Protein AF-A0A3A5VW95-F1 (afdb_monomer)

Nearest PDB structures (foldseek):
  6oxd-assembly1_A  TM=9.895E-01  e=2.661E-13  Mycobacterium tuberculosis
  2xiq-assembly1_A  TM=9.873E-01  e=1.939E-13  Homo sapiens
  8dyl-assembly1_B  TM=9.948E-01  e=4.702E-13  Homo sapiens
  4r3u-assembly2_B-3  TM=9.865E-01  e=5.009E-13  Aquincola tertiaricarbonis
  4r3u-assembly1_A-2  TM=9.863E-01  e=9.430E-13  Aquincola tertiaricarbonis

Radius of gyration: 16.06 Å; Cα contacts (8 Å, |Δi|>4): 179; chains: 1; bounding box: 42×25×37 Å

Solvent-accessible surface area (backbone atoms only — not comparable to full-atom values): 8188 Å² total; per-residue (Å²): 117,82,54,80,91,36,68,93,52,70,57,70,89,50,87,67,70,79,49,64,65,44,50,42,63,75,47,61,93,58,59,49,67,79,46,72,47,78,42,94,37,38,67,62,31,71,59,54,50,51,46,51,50,52,49,33,46,76,72,72,38,56,51,76,47,35,34,32,32,35,26,39,44,56,67,48,18,76,75,46,69,65,64,61,80,68,60,70,69,68,44,52,50,56,48,50,54,46,45,58,50,29,67,75,55,24,67,50,45,39,67,55,44,80,55,33,65,53,40,36,76,66,69,45,51,74,68,52,22,52,50,54,32,52,51,50,50,51,52,64,72,74,103

Secondary structure (DSSP, 8-state):
--SGGGTTTTTTSS----SHHHHHHHTTT--TTT-EEEE--STTHHHHHHHHHHHHHHTT--TTT-EEEE----HHIIIII----S-HHHHHHHHHHHHHHHHHH-TTEE-----SHHHHHTT--HHHHHHHHHHHHHHHHH-

Mean predicted aligned error: 2.46 Å

pLDDT: mean 97.57, std 1.6, range [86.06, 98.81]

Sequence (143 aa):
ADDPLSEGEVGKVGVSISTLEDMRELLAGIPLDKVSTSMTINAPAMILLAMYAVVAEEQGVSMDKISGTIQNDILKEYIARGTYVFPPGPSMRLITDIFEYCSEQIPKWNTISISGYHIREAGSTAVQELAFTISNALAYVES

Structure (mmCIF, N/CA/C/O backbone):
data_AF-A0A3A5VW95-F1
#
_entry.id   AF-A0A3A5VW95-F1
#
loop_
_atom_site.group_PDB
_atom_site.id
_atom_site.type_symbol
_atom_site.label_atom_id
_atom_site.label_alt_id
_atom_site.label_comp_id
_atom_site.label_asym_id
_atom_site.label_entity_id
_atom_site.label_seq_id
_atom_site.pdbx_PDB_ins_code
_atom_site.Cartn_x
_atom_site.Cartn_y
_atom_site.Cartn_z
_atom_site.occupancy
_atom_site.B_iso_or_equiv
_atom_site.auth_seq_id
_atom_site.auth_comp_id
_atom_site.auth_asym_id
_atom_site.auth_atom_id
_atom_site.pdbx_PDB_model_num
ATOM 1 N N . ALA A 1 1 ? -16.472 1.560 -10.456 1.00 91.81 1 ALA A N 1
ATOM 2 C CA . ALA A 1 1 ? -16.632 0.319 -11.253 1.00 91.81 1 ALA A CA 1
ATOM 3 C C . ALA A 1 1 ? -17.398 0.538 -12.566 1.00 91.81 1 ALA A C 1
ATOM 5 O O . ALA A 1 1 ? -17.573 -0.397 -13.331 1.00 91.81 1 ALA A O 1
ATOM 6 N N . ASP A 1 2 ? -17.879 1.752 -12.815 1.00 97.06 2 ASP A N 1
ATOM 7 C CA . ASP A 1 2 ? -18.714 2.171 -13.944 1.00 97.06 2 ASP A CA 1
ATOM 8 C C . ASP A 1 2 ? -17.958 3.057 -14.948 1.00 97.06 2 ASP A C 1
ATOM 10 O O . ASP A 1 2 ? -18.522 3.485 -15.953 1.00 97.06 2 ASP A O 1
ATOM 14 N N . ASP A 1 3 ? -16.672 3.318 -14.696 1.00 97.31 3 ASP A N 1
ATOM 15 C CA . ASP A 1 3 ? -15.806 4.004 -15.646 1.00 97.31 3 ASP A CA 1
ATOM 16 C C . ASP A 1 3 ? -15.648 3.142 -16.916 1.00 97.31 3 ASP A C 1
ATOM 18 O O . ASP A 1 3 ? -15.362 1.945 -16.787 1.00 97.31 3 ASP A O 1
ATOM 22 N N . PRO A 1 4 ? -15.783 3.702 -18.133 1.00 97.88 4 PRO A N 1
ATOM 23 C CA . PRO A 1 4 ? -15.599 2.952 -19.376 1.00 97.88 4 PRO A CA 1
ATOM 24 C C . PRO A 1 4 ? -14.256 2.212 -19.475 1.00 97.88 4 PRO A C 1
ATOM 26 O O . PRO A 1 4 ? -14.193 1.135 -20.057 1.00 97.88 4 PRO A O 1
ATOM 29 N N . LEU A 1 5 ? -13.182 2.739 -18.874 1.00 96.25 5 LEU A N 1
ATOM 30 C CA . LEU A 1 5 ? -11.868 2.086 -18.841 1.00 96.25 5 LEU A CA 1
ATOM 31 C C . LEU A 1 5 ? -11.825 0.858 -17.921 1.00 96.25 5 LEU A C 1
ATOM 33 O O . LEU A 1 5 ? -10.866 0.093 -17.973 1.00 96.25 5 LEU A O 1
ATOM 37 N N . SER A 1 6 ? -12.837 0.673 -17.069 1.00 96.44 6 SER A N 1
ATOM 38 C CA . SER A 1 6 ? -12.951 -0.473 -16.163 1.00 96.44 6 SER A CA 1
ATOM 39 C C . SER A 1 6 ? -13.782 -1.631 -16.727 1.00 96.44 6 SER A C 1
ATOM 41 O O . SER A 1 6 ? -13.844 -2.696 -16.105 1.00 96.44 6 SER A O 1
ATOM 43 N N . GLU A 1 7 ? -14.393 -1.464 -17.906 1.00 97.06 7 GLU A N 1
ATOM 44 C CA . GLU A 1 7 ? -15.186 -2.510 -18.554 1.00 97.06 7 GLU A CA 1
ATOM 45 C C . GLU A 1 7 ? -14.355 -3.790 -18.762 1.00 97.06 7 GLU A C 1
ATOM 47 O O . GLU A 1 7 ? -13.258 -3.771 -19.314 1.00 97.06 7 GLU A O 1
ATOM 52 N N . GLY A 1 8 ? -14.874 -4.926 -18.284 1.00 96.62 8 GLY A N 1
ATOM 53 C CA . GLY A 1 8 ? -14.202 -6.226 -18.382 1.00 96.62 8 GLY A CA 1
ATOM 54 C C . GLY A 1 8 ? -13.086 -6.479 -17.359 1.00 96.62 8 GLY A C 1
ATOM 55 O O . GLY A 1 8 ? -12.579 -7.599 -17.310 1.00 96.62 8 GLY A O 1
ATOM 56 N N . GLU A 1 9 ? -12.733 -5.502 -16.518 1.00 97.06 9 GLU A N 1
ATOM 57 C CA . GLU A 1 9 ? -11.678 -5.640 -15.498 1.00 97.06 9 GLU A CA 1
ATOM 58 C C . GLU A 1 9 ? -12.221 -5.697 -14.055 1.00 97.06 9 GLU A C 1
ATOM 60 O O . GLU A 1 9 ? -11.537 -6.178 -13.146 1.00 97.06 9 GLU A O 1
ATOM 65 N N . VAL A 1 10 ? -13.471 -5.270 -13.827 1.00 97.44 10 VAL A N 1
ATOM 66 C CA . VAL A 1 10 ? -14.118 -5.287 -12.501 1.00 97.44 10 VAL A CA 1
ATOM 67 C C . VAL A 1 10 ? -14.181 -6.710 -11.932 1.00 97.44 10 VAL A C 1
ATOM 69 O O . VAL A 1 10 ? -14.796 -7.599 -12.514 1.00 97.44 10 VAL A O 1
ATOM 72 N N . GLY A 1 11 ? -13.557 -6.927 -10.769 1.00 96.62 11 GLY A N 1
ATOM 73 C CA . GLY A 1 11 ? -13.602 -8.207 -10.048 1.00 96.62 11 GLY A CA 1
ATOM 74 C C . GLY A 1 11 ? -12.736 -9.328 -10.643 1.00 96.62 11 GLY A C 1
ATOM 75 O O . GLY A 1 11 ? -12.737 -10.443 -10.128 1.00 96.62 11 GLY A O 1
ATOM 76 N N . LYS A 1 12 ? -11.996 -9.064 -11.727 1.00 96.88 12 LYS A N 1
ATOM 77 C CA . LYS A 1 12 ? -11.294 -10.099 -12.504 1.00 96.88 12 LYS A CA 1
ATOM 78 C C . LYS A 1 12 ? -10.030 -10.632 -11.832 1.00 96.88 12 LYS A C 1
ATOM 80 O O . LYS A 1 12 ? -9.751 -11.825 -11.903 1.00 96.88 12 LYS A O 1
ATOM 85 N N . VAL A 1 13 ? -9.250 -9.748 -11.209 1.00 95.62 13 VAL A N 1
ATOM 86 C CA . VAL A 1 13 ? -7.939 -10.070 -10.602 1.00 95.62 13 VAL A CA 1
ATOM 87 C C . VAL A 1 13 ? -7.874 -9.746 -9.107 1.00 95.62 13 VAL A C 1
ATOM 89 O O . VAL A 1 13 ? -6.798 -9.721 -8.514 1.00 95.62 13 VAL A O 1
ATOM 92 N N . GLY A 1 14 ? -9.024 -9.481 -8.492 1.00 96.31 14 GLY A N 1
ATOM 93 C CA . GLY A 1 14 ? -9.138 -9.109 -7.089 1.00 96.31 14 GLY A CA 1
ATOM 94 C C . GLY A 1 14 ? -10.530 -8.584 -6.759 1.00 96.31 14 GLY A C 1
ATOM 95 O O . GLY A 1 14 ? -11.375 -8.441 -7.642 1.00 96.31 14 GLY A O 1
ATOM 96 N N . VAL A 1 15 ? -10.758 -8.290 -5.480 1.00 97.50 15 VAL A N 1
ATOM 97 C CA . VAL A 1 15 ? -12.006 -7.670 -5.018 1.00 97.50 15 VAL A CA 1
ATOM 98 C C . VAL A 1 15 ? -12.153 -6.256 -5.593 1.00 97.50 15 VAL A C 1
ATOM 100 O O . VAL A 1 15 ? -11.176 -5.511 -5.682 1.00 97.50 15 VAL A O 1
ATOM 103 N N . SER A 1 16 ? -13.369 -5.882 -5.998 1.00 97.75 16 SER A N 1
ATOM 104 C CA . SER A 1 16 ? -13.676 -4.515 -6.424 1.00 97.75 16 SER A CA 1
ATOM 105 C C . SER A 1 16 ? -14.136 -3.696 -5.225 1.00 97.75 16 SER A C 1
ATOM 107 O O . SER A 1 16 ? -15.132 -4.042 -4.603 1.00 97.75 16 SER A O 1
ATOM 109 N N . ILE A 1 17 ? -13.419 -2.614 -4.920 1.00 98.38 17 ILE A N 1
ATOM 110 C CA . ILE A 1 17 ? -13.792 -1.643 -3.887 1.00 98.38 17 ILE A CA 1
ATOM 111 C C . ILE A 1 17 ? -13.985 -0.298 -4.583 1.00 98.38 17 ILE A C 1
ATOM 113 O O . ILE A 1 17 ? -13.015 0.318 -5.024 1.00 98.38 17 ILE A O 1
ATOM 117 N N . SER A 1 18 ? -15.236 0.129 -4.738 1.00 97.81 18 SER A N 1
ATOM 118 C CA . SER A 1 18 ? -15.596 1.425 -5.330 1.00 97.81 18 SER A CA 1
ATOM 119 C C . SER A 1 18 ? -16.096 2.416 -4.277 1.00 97.81 18 SER A C 1
ATOM 121 O O . SER A 1 18 ? -16.036 3.626 -4.488 1.00 97.81 18 SER A O 1
ATOM 123 N N . THR A 1 19 ? -16.589 1.916 -3.145 1.00 98.38 19 THR A N 1
ATOM 124 C CA . THR A 1 19 ? -17.221 2.685 -2.076 1.00 98.38 19 THR A CA 1
ATOM 125 C C . THR A 1 19 ? -16.818 2.160 -0.700 1.00 98.38 19 THR A C 1
ATOM 127 O O . THR A 1 19 ? -16.263 1.070 -0.557 1.00 98.38 19 THR A O 1
ATOM 130 N N . LEU A 1 20 ? -17.145 2.934 0.338 1.00 98.62 20 LEU A N 1
ATOM 131 C CA . LEU A 1 20 ? -16.998 2.484 1.720 1.00 98.62 20 LEU A CA 1
ATOM 132 C C . LEU A 1 20 ? -17.887 1.267 2.031 1.00 98.62 20 LEU A C 1
ATOM 134 O O . LEU A 1 20 ? -17.493 0.439 2.843 1.00 98.62 20 LEU A O 1
ATOM 138 N N . GLU A 1 21 ? -19.043 1.127 1.373 1.00 98.69 21 GLU A N 1
ATOM 139 C CA . GLU A 1 21 ? -19.930 -0.027 1.576 1.00 98.69 21 GLU A CA 1
ATOM 140 C C . GLU A 1 21 ? -19.259 -1.338 1.152 1.00 98.69 21 GLU A C 1
ATOM 142 O O . GLU A 1 21 ? -19.320 -2.320 1.886 1.00 98.69 21 GLU A O 1
ATOM 147 N N . ASP A 1 22 ? -18.509 -1.326 0.048 1.00 98.69 22 ASP A N 1
ATOM 148 C CA . ASP A 1 22 ? -17.753 -2.503 -0.396 1.00 98.69 22 ASP A CA 1
ATOM 149 C C . ASP A 1 22 ? -16.679 -2.897 0.636 1.00 98.69 22 ASP A C 1
ATOM 151 O O . ASP A 1 22 ? -16.442 -4.077 0.892 1.00 98.69 22 ASP A O 1
ATOM 155 N N . MET A 1 23 ? -16.034 -1.906 1.271 1.00 98.81 23 MET A N 1
ATOM 156 C CA . MET A 1 23 ? -15.059 -2.156 2.339 1.00 98.81 23 MET A CA 1
ATOM 157 C C . MET A 1 23 ? -15.732 -2.702 3.607 1.00 98.81 23 MET A C 1
ATOM 159 O O . MET A 1 23 ? -15.165 -3.571 4.271 1.00 98.81 23 MET A O 1
ATOM 163 N N . ARG A 1 24 ? -16.943 -2.231 3.940 1.00 98.69 24 ARG A N 1
ATOM 164 C CA . ARG A 1 24 ? -17.732 -2.779 5.055 1.00 98.69 24 ARG A CA 1
ATOM 165 C C . ARG A 1 24 ? -18.069 -4.240 4.820 1.00 98.69 24 ARG A C 1
ATOM 167 O O . ARG A 1 24 ? -17.867 -5.047 5.722 1.00 98.69 24 ARG A O 1
ATOM 174 N N . GLU A 1 25 ? -18.549 -4.576 3.624 1.00 98.62 25 GLU A N 1
ATOM 175 C CA . GLU A 1 25 ? -18.868 -5.956 3.259 1.00 98.62 25 GLU A CA 1
ATOM 176 C C . GLU A 1 25 ? -17.616 -6.839 3.300 1.00 98.62 25 GLU A C 1
ATOM 178 O O . GLU A 1 25 ? -17.637 -7.907 3.913 1.00 98.62 25 GLU A O 1
ATOM 183 N N . LEU A 1 26 ? -16.496 -6.362 2.743 1.00 98.50 26 LEU A N 1
ATOM 184 C CA . LEU A 1 26 ? -15.221 -7.081 2.755 1.00 98.50 26 LEU A CA 1
ATOM 185 C C . LEU A 1 26 ? -14.736 -7.409 4.178 1.00 98.50 26 LEU A C 1
ATOM 187 O O . LEU A 1 26 ? -14.193 -8.489 4.410 1.00 98.50 26 LEU A O 1
ATOM 191 N N . LEU A 1 27 ? -14.900 -6.478 5.121 1.00 98.50 27 LEU A N 1
ATOM 192 C CA . LEU A 1 27 ? -14.398 -6.601 6.495 1.00 98.50 27 LEU A CA 1
ATOM 193 C C . LEU A 1 27 ? -15.462 -7.084 7.496 1.00 98.50 27 LEU A C 1
ATOM 195 O O . LEU A 1 27 ? -15.200 -7.135 8.703 1.00 98.50 27 LEU A O 1
ATOM 199 N N . ALA A 1 28 ? -16.658 -7.443 7.024 1.00 98.31 28 ALA A N 1
ATOM 200 C CA . ALA A 1 28 ? -17.771 -7.841 7.872 1.00 98.31 28 ALA A CA 1
ATOM 201 C C . ALA A 1 28 ? -17.421 -9.071 8.728 1.00 98.31 28 ALA A C 1
ATOM 203 O O . ALA A 1 28 ? -17.038 -10.129 8.231 1.00 98.31 28 ALA A O 1
ATOM 204 N N . GLY A 1 29 ? -17.571 -8.934 10.048 1.00 97.44 29 GLY A N 1
ATOM 205 C CA . GLY A 1 29 ? -17.306 -10.010 11.009 1.00 97.44 29 GLY A CA 1
ATOM 206 C C . GLY A 1 29 ? -15.824 -10.287 11.290 1.00 97.44 29 GLY A C 1
ATOM 207 O O . GLY A 1 29 ? -15.526 -11.183 12.082 1.00 97.44 29 GLY A O 1
ATOM 208 N N . ILE A 1 30 ? -14.895 -9.529 10.698 1.00 98.25 30 ILE A N 1
ATOM 209 C CA . ILE A 1 30 ? -13.462 -9.644 10.985 1.00 98.25 30 ILE A CA 1
ATOM 210 C C . ILE A 1 30 ? -13.124 -8.771 12.203 1.00 98.25 30 ILE A C 1
ATOM 212 O O . ILE A 1 30 ? -13.344 -7.567 12.151 1.00 98.25 30 ILE A O 1
ATOM 216 N N . PRO A 1 31 ? -12.557 -9.320 13.295 1.00 97.81 31 PRO A N 1
ATOM 217 C CA . PRO A 1 31 ? -12.154 -8.516 14.446 1.00 97.81 31 PRO A CA 1
ATOM 218 C C . PRO A 1 31 ? -10.843 -7.763 14.152 1.00 97.81 31 PRO A C 1
ATOM 220 O O . PRO A 1 31 ? -9.749 -8.309 14.324 1.00 97.81 31 PRO A O 1
ATOM 223 N N . LEU A 1 32 ? -10.949 -6.510 13.696 1.00 98.25 32 LEU A N 1
ATOM 224 C CA . LEU A 1 32 ? -9.817 -5.695 13.214 1.00 98.25 32 LEU A CA 1
ATOM 225 C C . LEU A 1 32 ? -8.808 -5.286 14.305 1.00 98.25 32 LEU A C 1
ATOM 227 O O . LEU A 1 32 ? -7.714 -4.822 13.993 1.00 98.25 32 LEU A O 1
ATOM 231 N N . ASP A 1 33 ? -9.139 -5.495 15.581 1.00 97.94 33 ASP A N 1
ATOM 232 C CA . ASP A 1 33 ? -8.232 -5.349 16.727 1.00 97.94 33 ASP A CA 1
ATOM 233 C C . ASP A 1 33 ? -7.375 -6.603 16.993 1.00 97.94 33 ASP A C 1
ATOM 235 O O . ASP A 1 33 ? -6.450 -6.568 17.808 1.00 97.94 33 ASP A O 1
ATOM 239 N N . LYS A 1 34 ? -7.692 -7.727 16.336 1.00 97.94 34 LYS A N 1
ATOM 240 C CA . LYS A 1 34 ? -7.056 -9.041 16.548 1.00 97.94 34 LYS A CA 1
ATOM 241 C C . LYS A 1 34 ? -6.425 -9.622 15.293 1.00 97.94 34 LYS A C 1
ATOM 243 O O . LYS A 1 34 ? -5.573 -10.502 15.399 1.00 97.94 34 LYS A O 1
ATOM 248 N N . VAL A 1 35 ? -6.853 -9.168 14.120 1.00 97.62 35 VAL A N 1
ATOM 249 C CA . VAL 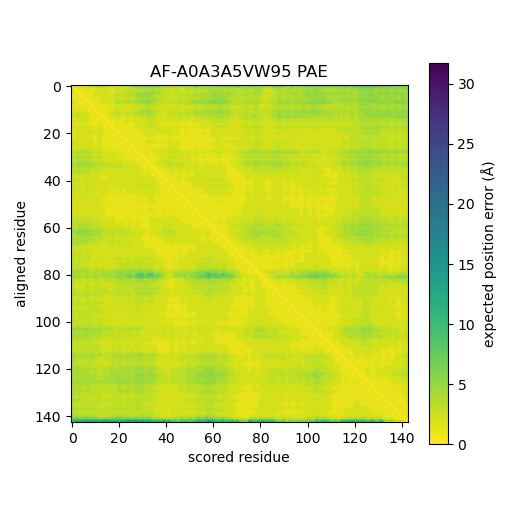A 1 35 ? -6.353 -9.630 12.826 1.00 97.62 35 VAL A CA 1
ATOM 250 C C . VAL A 1 35 ? -5.487 -8.539 12.211 1.00 97.62 35 VAL A C 1
ATOM 252 O O . VAL A 1 35 ? -5.909 -7.393 12.100 1.00 97.62 35 VAL A O 1
ATOM 255 N N . SER A 1 36 ? -4.273 -8.910 11.805 1.00 97.94 36 SER A N 1
ATOM 256 C CA . SER A 1 36 ? -3.424 -8.045 10.987 1.00 97.94 36 SER A CA 1
ATOM 257 C C . SER A 1 36 ? -3.786 -8.223 9.515 1.00 97.94 36 SER A C 1
ATOM 259 O O . SER A 1 36 ? -3.817 -9.354 9.022 1.00 97.94 36 SER A O 1
ATOM 261 N N . THR A 1 37 ? -4.056 -7.120 8.817 1.00 97.75 37 THR A N 1
ATOM 262 C CA . THR A 1 37 ? -4.504 -7.140 7.416 1.00 97.75 37 THR A CA 1
ATOM 263 C C . THR A 1 37 ? -3.398 -6.667 6.480 1.00 97.75 37 THR A C 1
ATOM 265 O O . THR A 1 37 ? -2.829 -5.597 6.672 1.00 97.75 37 THR A O 1
ATOM 268 N N . SER A 1 38 ? -3.115 -7.429 5.422 1.00 98.12 38 SER A N 1
ATOM 269 C CA . SER A 1 38 ? -2.187 -7.018 4.362 1.00 98.12 38 SER A CA 1
ATOM 270 C C . SER A 1 38 ? -2.957 -6.658 3.094 1.00 98.12 38 SER A C 1
ATOM 272 O O . SER A 1 38 ? -3.707 -7.478 2.567 1.00 98.12 38 SER A O 1
ATOM 274 N N . MET A 1 39 ? -2.766 -5.439 2.592 1.00 98.31 39 MET A N 1
ATOM 275 C CA . MET A 1 39 ? -3.374 -4.929 1.367 1.00 98.31 39 MET A CA 1
ATOM 276 C C . MET A 1 39 ? -2.298 -4.723 0.296 1.00 98.31 39 MET A C 1
ATOM 278 O O . MET A 1 39 ? -1.471 -3.809 0.375 1.00 98.31 39 MET A O 1
ATOM 282 N N . THR A 1 40 ? -2.317 -5.556 -0.749 1.00 97.62 40 THR A N 1
ATOM 283 C CA . THR A 1 40 ? -1.442 -5.415 -1.927 1.00 97.62 40 THR A CA 1
ATOM 284 C C . THR A 1 40 ? -1.937 -4.286 -2.833 1.00 97.62 40 THR A C 1
ATOM 286 O O . THR A 1 40 ? -2.439 -4.511 -3.932 1.00 97.62 40 THR A O 1
ATOM 289 N N . ILE A 1 41 ? -1.816 -3.053 -2.345 1.00 97.69 41 ILE A N 1
ATOM 290 C CA . ILE A 1 41 ? -2.296 -1.846 -3.012 1.00 97.69 41 ILE A CA 1
ATOM 291 C C . ILE A 1 41 ? -1.213 -0.761 -3.035 1.00 97.69 41 ILE A C 1
ATOM 293 O O . ILE A 1 41 ? -0.451 -0.626 -2.078 1.00 97.69 41 ILE A O 1
ATOM 297 N N . ASN A 1 42 ? -1.130 -0.011 -4.142 1.00 98.19 42 ASN A N 1
ATOM 298 C CA . ASN A 1 42 ? -0.105 1.015 -4.373 1.00 98.19 42 ASN A CA 1
ATOM 299 C C . ASN A 1 42 ? -0.736 2.381 -4.661 1.00 98.19 42 ASN A C 1
ATOM 301 O O . ASN A 1 42 ? -1.028 3.103 -3.720 1.00 98.19 42 ASN A O 1
ATOM 305 N N . ALA A 1 43 ? -1.016 2.739 -5.918 1.00 97.25 43 ALA A N 1
ATOM 306 C CA . ALA A 1 43 ? -1.501 4.086 -6.245 1.00 97.25 43 ALA A CA 1
ATOM 307 C C . ALA A 1 43 ? -2.747 4.555 -5.449 1.00 97.25 43 ALA A C 1
ATOM 309 O O . ALA A 1 43 ? -2.741 5.697 -4.995 1.00 97.25 43 ALA A O 1
ATOM 310 N N . PRO A 1 44 ? -3.781 3.722 -5.196 1.00 97.44 44 PRO A N 1
ATOM 311 C CA . PRO A 1 44 ? -4.924 4.128 -4.374 1.00 97.44 44 PRO A CA 1
ATOM 312 C C . PRO A 1 44 ? -4.776 3.745 -2.886 1.00 97.44 44 PRO A C 1
ATOM 314 O O . PRO A 1 44 ? -5.774 3.699 -2.166 1.00 97.44 44 PRO A O 1
ATOM 317 N N . ALA A 1 45 ? -3.564 3.448 -2.399 1.00 98.25 45 ALA A N 1
ATOM 318 C CA . ALA A 1 45 ? -3.347 2.958 -1.035 1.00 98.25 45 ALA A CA 1
ATOM 319 C C . ALA A 1 45 ? -3.863 3.918 0.041 1.00 98.25 45 ALA A C 1
ATOM 321 O O . ALA A 1 45 ? -4.483 3.463 0.998 1.00 98.25 45 ALA A O 1
ATOM 322 N N . MET A 1 46 ? -3.679 5.230 -0.145 1.00 97.56 46 MET A N 1
ATOM 323 C CA . MET A 1 46 ? -4.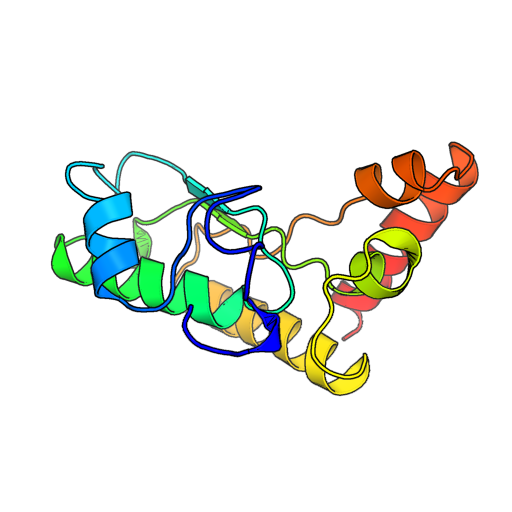197 6.252 0.772 1.00 97.56 46 MET A CA 1
ATOM 324 C C . MET A 1 46 ? -5.718 6.142 0.943 1.00 97.56 46 MET A C 1
ATOM 326 O O . MET A 1 46 ? -6.229 6.190 2.058 1.00 97.56 46 MET A O 1
ATOM 330 N N . ILE A 1 47 ? -6.437 5.952 -0.167 1.00 98.25 47 ILE A N 1
ATOM 331 C CA . ILE A 1 47 ? -7.901 5.876 -0.185 1.00 98.25 47 ILE A CA 1
ATOM 332 C C . ILE A 1 47 ? -8.368 4.595 0.509 1.00 98.25 47 ILE A C 1
ATOM 334 O O . ILE A 1 47 ? -9.247 4.650 1.366 1.00 98.25 47 ILE A O 1
ATOM 338 N N . LEU A 1 48 ? -7.765 3.446 0.182 1.00 98.56 48 LEU A N 1
ATOM 339 C CA . LEU A 1 48 ? -8.165 2.178 0.798 1.00 98.56 48 LEU A CA 1
ATOM 340 C C . LEU A 1 48 ? -7.792 2.101 2.281 1.00 98.56 48 LEU A C 1
ATOM 342 O O . LEU A 1 48 ? -8.562 1.544 3.058 1.00 98.56 48 LEU A O 1
ATOM 346 N N . LEU A 1 49 ? -6.666 2.691 2.696 1.00 98.56 49 LEU A N 1
ATOM 347 C CA . LEU A 1 49 ? -6.321 2.802 4.113 1.00 98.56 49 LEU A CA 1
ATOM 348 C C . LEU A 1 49 ? -7.323 3.687 4.865 1.00 98.56 49 LEU A C 1
ATOM 350 O O . LEU A 1 49 ? -7.753 3.316 5.952 1.00 98.56 49 LEU A O 1
ATOM 354 N N . ALA A 1 50 ? -7.744 4.811 4.278 1.00 98.50 50 ALA A N 1
ATOM 355 C CA . ALA A 1 50 ? -8.774 5.660 4.871 1.00 98.50 50 ALA A CA 1
ATOM 356 C C . ALA A 1 50 ? -10.114 4.918 5.014 1.00 98.50 50 ALA A C 1
ATOM 358 O O . ALA A 1 50 ? -10.728 4.961 6.076 1.00 98.50 50 ALA A O 1
ATOM 359 N N . MET A 1 51 ? -10.547 4.177 3.986 1.00 98.81 51 MET A N 1
ATOM 360 C CA . MET A 1 51 ? -11.753 3.342 4.069 1.00 98.81 51 MET A CA 1
ATOM 361 C C . MET A 1 51 ? -11.626 2.266 5.154 1.00 98.81 51 MET A C 1
ATOM 363 O O . MET A 1 51 ? -12.548 2.084 5.943 1.00 98.81 51 MET A O 1
ATOM 367 N N . TYR A 1 52 ? -10.479 1.585 5.230 1.00 98.69 52 TYR A N 1
ATOM 368 C CA . TYR A 1 52 ? -10.199 0.587 6.263 1.00 98.69 52 TYR A CA 1
ATOM 369 C C . TYR A 1 52 ? -10.288 1.189 7.674 1.00 98.69 52 TYR A C 1
ATOM 371 O O . TYR A 1 52 ? -10.917 0.605 8.555 1.00 98.69 52 TYR A O 1
ATOM 379 N N . ALA A 1 53 ? -9.695 2.369 7.881 1.00 98.38 53 ALA A N 1
ATOM 380 C CA . ALA A 1 53 ? -9.737 3.086 9.152 1.00 98.38 53 ALA A CA 1
ATOM 381 C C . ALA A 1 53 ? -11.176 3.447 9.556 1.00 98.38 53 ALA A C 1
ATOM 383 O O . ALA A 1 53 ? -11.570 3.193 10.691 1.00 98.38 53 ALA A O 1
ATOM 384 N N . VAL A 1 54 ? -11.992 3.948 8.623 1.00 98.56 54 VAL A N 1
ATOM 385 C CA . VAL A 1 54 ? -13.406 4.254 8.900 1.00 98.56 54 VAL A CA 1
ATOM 386 C C . VAL A 1 54 ? -14.181 2.995 9.294 1.00 98.56 54 VAL A C 1
ATOM 388 O O . VAL A 1 54 ? -14.919 3.018 10.275 1.00 98.56 54 VAL A O 1
ATOM 391 N N . VAL A 1 55 ? -13.985 1.868 8.598 1.00 98.69 55 VAL A N 1
ATOM 392 C CA . VAL A 1 55 ? -14.656 0.609 8.971 1.00 98.69 55 VAL A CA 1
ATOM 393 C C . VAL A 1 55 ? -14.201 0.113 10.348 1.00 98.69 55 VAL A C 1
ATOM 395 O O . VAL A 1 55 ? -15.019 -0.377 11.123 1.00 98.69 55 VAL A O 1
ATOM 398 N N . ALA A 1 56 ? -12.922 0.266 10.696 1.00 98.44 56 ALA A N 1
ATOM 399 C CA . ALA A 1 56 ? -12.441 -0.065 12.035 1.00 98.44 56 ALA A CA 1
ATOM 400 C C . ALA A 1 56 ? -13.095 0.797 13.123 1.00 98.44 56 ALA A C 1
ATOM 402 O O . ALA A 1 56 ? -13.534 0.260 14.142 1.00 98.44 56 ALA A O 1
ATOM 403 N N . GLU A 1 57 ? -13.225 2.103 12.888 1.00 98.31 57 GLU A N 1
ATOM 404 C CA . GLU A 1 57 ? -13.926 3.012 13.796 1.00 98.31 57 GLU A CA 1
ATOM 405 C C . GLU A 1 57 ? -15.402 2.618 13.967 1.00 98.31 57 GLU A C 1
ATOM 407 O O . GLU A 1 57 ? -15.884 2.523 15.097 1.00 98.31 57 GLU A O 1
ATOM 412 N N . GLU A 1 58 ? -16.103 2.300 12.873 1.00 98.38 58 GLU A N 1
ATOM 413 C CA . GLU A 1 58 ? -17.497 1.831 12.895 1.00 98.38 58 GLU A CA 1
ATOM 414 C C . GLU A 1 58 ? -17.668 0.516 13.679 1.00 98.38 58 GLU A C 1
ATOM 416 O O . GLU A 1 58 ? -18.702 0.297 14.313 1.00 98.38 58 GLU A O 1
ATOM 421 N N . GLN A 1 59 ? -16.643 -0.341 13.699 1.00 98.06 59 GLN A N 1
ATOM 422 C CA . GLN A 1 59 ? -16.600 -1.559 14.516 1.00 98.06 59 GLN A CA 1
ATOM 423 C C . GLN A 1 59 ? -16.207 -1.305 15.986 1.00 98.06 59 GLN A C 1
ATOM 425 O O . GLN A 1 59 ? -16.115 -2.248 16.776 1.00 98.06 59 GLN A O 1
ATOM 430 N N . GLY A 1 60 ? -15.975 -0.050 16.382 1.00 98.25 60 GLY A N 1
ATOM 431 C CA . GLY A 1 60 ? -15.548 0.324 17.732 1.00 98.25 60 GLY A CA 1
ATOM 432 C C . GLY A 1 60 ? -14.073 0.023 18.023 1.00 98.25 60 GLY A C 1
ATOM 433 O O . GLY A 1 60 ? -13.677 -0.056 19.191 1.00 98.25 60 GLY A O 1
ATOM 434 N N . VAL A 1 61 ? -13.253 -0.162 16.985 1.00 98.50 61 VAL A N 1
ATOM 435 C CA . VAL A 1 61 ? -11.810 -0.384 17.099 1.00 98.50 61 VAL A CA 1
ATOM 436 C C . VAL A 1 61 ? -11.085 0.949 16.944 1.00 98.50 61 VAL A C 1
ATOM 438 O O . VAL A 1 61 ? -11.152 1.605 15.909 1.00 98.50 61 VAL A O 1
ATOM 441 N N . SER A 1 62 ? -10.361 1.353 17.985 1.00 97.56 62 SER A N 1
ATOM 442 C CA . SER A 1 62 ? -9.534 2.557 17.948 1.00 97.56 62 SER A CA 1
ATOM 443 C C . SER A 1 62 ? -8.313 2.375 17.038 1.00 97.56 62 SER A C 1
ATOM 445 O O . SER A 1 62 ? -7.774 1.274 16.906 1.00 97.56 62 SER A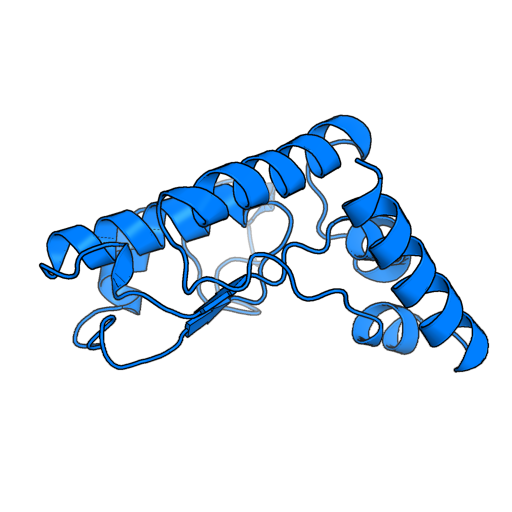 O 1
ATOM 447 N N . MET A 1 63 ? -7.848 3.465 16.423 1.00 97.69 63 MET A N 1
ATOM 448 C CA . MET A 1 63 ? -6.759 3.436 15.434 1.00 97.69 63 MET A CA 1
ATOM 449 C C . MET A 1 63 ? -5.433 2.876 15.982 1.00 97.69 63 MET A C 1
ATOM 451 O O . MET A 1 63 ? -4.674 2.238 15.260 1.00 97.69 63 MET A O 1
ATOM 455 N N . ASP A 1 64 ? -5.171 3.009 17.283 1.00 97.31 64 ASP A N 1
ATOM 456 C CA . ASP A 1 64 ? -3.992 2.434 17.945 1.00 97.31 64 ASP A CA 1
ATOM 457 C C . ASP A 1 64 ? -4.033 0.896 18.066 1.00 97.31 64 ASP A C 1
ATOM 459 O O . ASP A 1 64 ? -3.043 0.257 18.451 1.00 97.31 64 ASP A O 1
ATOM 463 N N . LYS A 1 65 ? -5.178 0.275 17.760 1.00 97.94 65 LYS A N 1
ATOM 464 C CA . LYS A 1 65 ? -5.386 -1.177 17.830 1.00 97.94 65 LYS A CA 1
ATOM 465 C C . LYS A 1 65 ? -5.364 -1.868 16.480 1.00 97.94 65 LYS A C 1
ATOM 467 O O . LYS A 1 65 ? -5.069 -3.062 16.462 1.00 97.94 65 LYS A O 1
ATOM 472 N N . ILE A 1 66 ? -5.628 -1.163 15.383 1.00 98.19 66 ILE A N 1
ATOM 473 C CA . ILE A 1 66 ? -5.533 -1.784 14.064 1.00 98.19 66 ILE A CA 1
ATOM 474 C C . ILE A 1 66 ? -4.069 -2.020 13.702 1.00 98.19 66 ILE A C 1
ATOM 476 O O . ILE A 1 66 ? -3.189 -1.222 14.019 1.00 98.19 66 ILE A O 1
ATOM 480 N N . SER A 1 67 ? -3.800 -3.141 13.043 1.00 98.38 67 SER A N 1
ATOM 481 C CA . SER A 1 67 ? -2.467 -3.489 12.557 1.00 98.38 67 SER A CA 1
ATOM 482 C C . SER A 1 67 ? -2.569 -4.060 11.154 1.00 98.38 67 SER A C 1
ATOM 484 O O . SER A 1 67 ? -3.582 -4.658 10.784 1.00 98.38 67 SER A O 1
ATOM 486 N N . GLY A 1 68 ? -1.528 -3.861 10.362 1.00 98.25 68 GLY A N 1
ATOM 487 C CA . GLY A 1 68 ? -1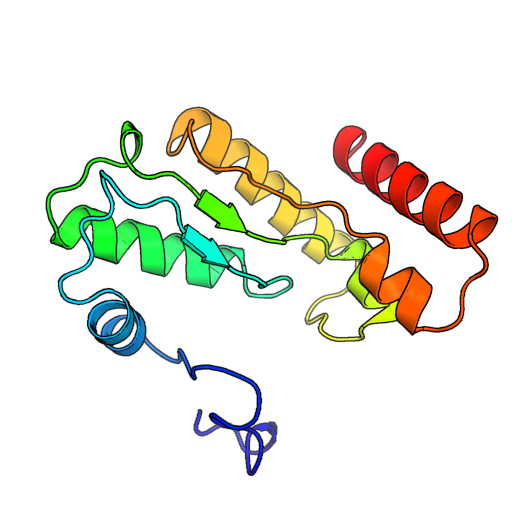.563 -4.280 8.976 1.00 98.25 68 GLY A CA 1
ATOM 488 C C . GLY A 1 68 ? -0.405 -3.749 8.164 1.00 98.25 68 GLY A C 1
ATOM 489 O O . GLY A 1 68 ? 0.551 -3.192 8.706 1.00 98.25 68 GLY A O 1
ATOM 490 N N . THR A 1 69 ? -0.505 -3.948 6.858 1.00 98.75 69 THR A N 1
ATOM 491 C CA . THR A 1 69 ? 0.474 -3.493 5.878 1.00 98.75 69 THR A CA 1
ATOM 492 C C . THR A 1 69 ? -0.248 -3.066 4.612 1.00 98.75 69 THR A C 1
ATOM 494 O O . THR A 1 69 ? -1.079 -3.804 4.093 1.00 98.75 69 THR A O 1
ATOM 497 N N . ILE A 1 70 ? 0.108 -1.909 4.068 1.00 98.56 70 ILE A N 1
ATOM 498 C CA . ILE A 1 70 ? -0.148 -1.580 2.659 1.00 98.56 70 ILE A CA 1
ATOM 499 C C . ILE A 1 70 ? 1.151 -1.763 1.879 1.00 98.56 70 ILE A C 1
ATOM 501 O O . ILE A 1 70 ? 2.232 -1.529 2.418 1.00 98.56 70 ILE A O 1
ATOM 505 N N . GLN A 1 71 ? 1.076 -2.177 0.613 1.00 98.44 71 GLN A N 1
ATOM 506 C CA . GLN A 1 71 ? 2.297 -2.303 -0.185 1.00 98.44 71 GLN A CA 1
ATOM 507 C C . GLN A 1 71 ? 2.937 -0.937 -0.441 1.00 98.44 71 GLN A C 1
ATOM 509 O O . GLN A 1 71 ? 4.114 -0.782 -0.143 1.00 98.44 71 GLN A O 1
ATOM 514 N N . ASN A 1 72 ? 2.165 0.036 -0.937 1.00 98.38 72 ASN A N 1
ATOM 515 C CA . ASN A 1 72 ? 2.529 1.458 -1.006 1.00 98.38 72 ASN A CA 1
ATOM 516 C C . ASN A 1 72 ? 3.913 1.764 -1.629 1.00 98.38 72 ASN A C 1
ATOM 518 O O . ASN A 1 72 ? 4.509 2.803 -1.372 1.00 98.38 72 ASN A O 1
ATOM 522 N N . ASP A 1 73 ? 4.438 0.863 -2.462 1.00 98.19 73 ASP A N 1
ATOM 523 C CA . ASP A 1 73 ? 5.711 1.038 -3.162 1.00 98.19 73 ASP A CA 1
ATOM 524 C C . ASP A 1 73 ? 5.398 1.525 -4.576 1.00 98.19 73 ASP A C 1
ATOM 526 O O . ASP A 1 73 ? 5.168 0.732 -5.491 1.00 98.19 73 ASP A O 1
ATOM 530 N N . ILE A 1 74 ? 5.292 2.841 -4.755 1.00 98.00 74 ILE A N 1
ATOM 531 C CA . ILE A 1 74 ? 5.020 3.421 -6.071 1.00 98.00 74 ILE A CA 1
ATOM 532 C C . ILE A 1 74 ? 6.227 3.362 -7.020 1.00 98.00 74 ILE A C 1
ATOM 534 O O . ILE A 1 74 ? 6.042 3.294 -8.231 1.00 98.00 74 ILE A O 1
ATOM 538 N N . LEU A 1 75 ? 7.467 3.347 -6.524 1.00 98.00 75 LEU A N 1
ATOM 539 C CA . LEU A 1 75 ? 8.650 3.401 -7.388 1.00 98.00 75 LEU A CA 1
ATOM 540 C C . LEU A 1 75 ? 8.755 2.142 -8.252 1.00 98.00 75 LEU A C 1
ATOM 542 O O . LEU A 1 75 ? 8.966 2.237 -9.464 1.00 98.00 75 LEU A O 1
ATOM 546 N N . LYS A 1 76 ? 8.488 0.962 -7.678 1.00 97.56 76 LYS A N 1
ATOM 547 C CA . LYS A 1 76 ? 8.434 -0.284 -8.462 1.00 97.56 76 LYS A CA 1
ATOM 548 C C . LYS A 1 76 ? 7.272 -0.339 -9.460 1.00 97.56 76 LYS A C 1
ATOM 550 O O . LYS A 1 76 ? 7.340 -1.113 -10.416 1.00 97.56 76 LYS A O 1
ATOM 555 N N . GLU A 1 77 ? 6.224 0.476 -9.297 1.00 97.38 77 GLU A N 1
ATOM 556 C CA . GLU A 1 77 ? 5.154 0.580 -10.302 1.00 97.38 77 GLU A CA 1
ATOM 557 C C . GLU A 1 77 ? 5.669 1.196 -11.599 1.00 97.38 77 GLU A C 1
ATOM 559 O O . GLU A 1 77 ? 5.356 0.686 -12.670 1.00 97.38 77 GLU A O 1
ATOM 564 N N . TYR A 1 78 ? 6.502 2.235 -11.521 1.00 96.88 78 TYR A N 1
ATOM 565 C CA . TYR A 1 78 ? 7.110 2.834 -12.712 1.00 96.88 78 TYR A CA 1
ATOM 566 C C . TYR A 1 78 ? 8.175 1.937 -13.348 1.00 96.88 78 TYR A C 1
ATOM 568 O O . TYR A 1 78 ? 8.370 1.988 -14.559 1.00 96.88 78 TYR A O 1
ATOM 576 N N . ILE A 1 79 ? 8.863 1.123 -12.541 1.00 95.00 79 ILE A N 1
ATOM 577 C CA . ILE A 1 79 ? 9.954 0.257 -13.010 1.00 95.00 79 ILE A CA 1
ATOM 578 C C . ILE A 1 79 ? 9.425 -1.024 -13.670 1.00 95.00 79 ILE A C 1
ATOM 580 O O . ILE A 1 79 ? 9.983 -1.452 -14.677 1.00 95.00 79 ILE A O 1
ATOM 584 N N . ALA A 1 80 ? 8.398 -1.661 -13.096 1.00 93.31 80 ALA A N 1
ATOM 585 C CA . ALA A 1 80 ? 8.068 -3.051 -13.430 1.00 93.31 80 ALA A CA 1
ATOM 586 C C . ALA A 1 80 ? 6.574 -3.357 -13.614 1.00 93.31 80 ALA A C 1
ATOM 588 O O . ALA A 1 80 ? 6.228 -4.140 -14.495 1.00 93.31 80 ALA A O 1
ATOM 589 N N . ARG A 1 81 ? 5.686 -2.807 -12.773 1.00 89.38 81 ARG A N 1
ATOM 590 C CA . ARG A 1 81 ? 4.304 -3.320 -12.649 1.00 89.38 81 ARG A CA 1
ATOM 591 C C . ARG A 1 81 ? 3.238 -2.485 -13.366 1.00 89.38 81 ARG A C 1
ATOM 593 O O . ARG A 1 81 ? 2.234 -3.040 -13.799 1.00 89.38 81 ARG A O 1
ATOM 600 N N . GLY A 1 82 ? 3.457 -1.183 -13.529 1.00 92.56 82 GLY A N 1
ATOM 601 C CA . GLY A 1 82 ? 2.630 -0.313 -14.366 1.00 92.56 82 GLY A CA 1
ATOM 602 C C . GLY A 1 82 ? 1.297 0.152 -13.770 1.00 92.56 82 GLY A C 1
ATOM 603 O O . GLY A 1 82 ? 0.507 0.730 -14.506 1.00 92.56 82 GLY A O 1
ATOM 604 N N . THR A 1 83 ? 1.017 -0.051 -12.474 1.00 95.00 83 THR A N 1
ATOM 605 C CA . THR A 1 83 ? -0.264 0.353 -11.841 1.00 95.00 83 THR A CA 1
ATOM 606 C C . THR A 1 83 ? -0.199 1.717 -11.138 1.00 95.00 83 THR A C 1
ATOM 608 O O . THR A 1 83 ? -0.821 1.934 -10.097 1.00 95.00 83 THR A O 1
ATOM 611 N N . TYR A 1 84 ? 0.580 2.650 -11.690 1.00 96.06 84 TYR A N 1
ATOM 612 C CA . TYR A 1 84 ? 0.638 4.041 -11.232 1.00 96.06 84 TYR A CA 1
ATOM 613 C C . TYR A 1 84 ? -0.533 4.868 -11.790 1.00 96.06 84 TYR A C 1
ATOM 615 O O . TYR A 1 84 ? -1.119 4.524 -12.812 1.00 96.06 84 TYR A O 1
ATOM 623 N N . VAL A 1 85 ? -0.864 5.976 -11.118 1.00 97.12 85 VAL A N 1
ATOM 624 C CA . VAL A 1 85 ? -1.941 6.901 -11.534 1.00 97.12 85 VAL A CA 1
ATOM 625 C C . VAL A 1 85 ? -1.395 8.303 -11.802 1.00 97.12 85 VAL A C 1
ATOM 627 O O . VAL A 1 85 ? -1.658 8.883 -12.852 1.00 97.12 85 VAL A O 1
ATOM 630 N N . PHE A 1 86 ? -0.612 8.852 -10.872 1.00 97.44 86 PHE A N 1
ATOM 631 C CA . PHE A 1 86 ? -0.030 10.193 -10.988 1.00 97.44 86 PHE A CA 1
ATOM 632 C C . PHE A 1 86 ? 1.419 10.130 -11.496 1.00 97.44 86 PHE A C 1
ATOM 634 O O . PHE A 1 86 ? 1.978 9.043 -11.598 1.00 97.44 86 PHE A O 1
ATOM 641 N N . PRO A 1 87 ? 2.066 11.269 -11.805 1.00 97.88 87 PRO A N 1
ATOM 642 C CA . PRO A 1 87 ? 3.512 11.312 -12.015 1.00 97.88 87 PRO A CA 1
ATOM 643 C C . PRO A 1 87 ? 4.311 10.986 -10.730 1.00 97.88 87 PRO A C 1
ATOM 645 O O . PRO A 1 87 ? 3.753 11.063 -9.625 1.00 97.88 87 PRO A O 1
ATOM 648 N N . PRO A 1 88 ? 5.628 10.697 -10.831 1.00 97.06 88 PRO A N 1
ATOM 649 C CA . PRO A 1 88 ? 6.444 10.274 -9.689 1.00 97.06 88 PRO A CA 1
ATOM 650 C C . PRO A 1 88 ? 6.452 11.245 -8.503 1.00 97.06 88 PRO A C 1
ATOM 652 O O . PRO A 1 88 ? 6.226 10.814 -7.381 1.00 97.06 88 PRO A O 1
ATOM 655 N N . GLY A 1 89 ? 6.647 12.549 -8.735 1.00 97.56 89 GLY A N 1
ATOM 656 C CA . GLY A 1 89 ? 6.735 13.549 -7.658 1.00 97.56 89 GLY A CA 1
ATOM 657 C C . GLY A 1 89 ? 5.487 13.606 -6.762 1.00 97.56 89 GLY A C 1
ATOM 658 O O . GLY A 1 89 ? 5.598 13.361 -5.562 1.00 97.56 89 GLY A O 1
ATOM 659 N N . PRO A 1 90 ? 4.286 13.863 -7.318 1.00 97.81 90 PRO A N 1
ATOM 660 C CA . PRO A 1 90 ? 3.042 13.821 -6.550 1.00 97.81 90 PRO A CA 1
ATOM 661 C C . PRO A 1 90 ? 2.780 12.463 -5.898 1.00 97.81 90 PRO A C 1
ATOM 663 O O . PRO A 1 90 ? 2.273 12.414 -4.784 1.00 97.81 90 PRO A O 1
ATOM 666 N N . SER A 1 91 ? 3.148 11.362 -6.559 1.00 98.12 91 SER A N 1
ATOM 667 C CA . SER A 1 91 ? 2.966 10.039 -5.966 1.00 98.12 91 SER A CA 1
ATOM 668 C C . SER A 1 91 ? 3.846 9.830 -4.741 1.00 98.12 91 SER A C 1
ATOM 670 O O . SER A 1 91 ? 3.340 9.367 -3.730 1.00 98.12 91 SER A O 1
ATOM 672 N N . MET A 1 92 ? 5.132 10.198 -4.807 1.00 97.94 92 MET A N 1
ATOM 673 C CA . MET A 1 92 ? 6.059 10.110 -3.672 1.00 97.94 92 MET A CA 1
ATOM 674 C C . MET A 1 92 ? 5.557 10.913 -2.476 1.00 97.94 92 MET A C 1
ATOM 676 O O . MET A 1 92 ? 5.573 10.399 -1.364 1.00 97.94 92 MET A O 1
ATOM 680 N N . ARG A 1 93 ? 5.016 12.114 -2.718 1.00 97.81 93 ARG A N 1
ATOM 681 C CA . ARG A 1 93 ? 4.358 12.905 -1.676 1.00 97.81 93 ARG A CA 1
ATOM 682 C C . ARG A 1 93 ? 3.210 12.136 -1.011 1.00 97.81 93 ARG A C 1
ATOM 684 O O . ARG A 1 93 ? 3.129 12.108 0.205 1.00 97.81 93 ARG A O 1
ATOM 691 N N . LEU A 1 94 ? 2.329 11.493 -1.780 1.00 98.06 94 LEU A N 1
ATOM 692 C CA . LEU A 1 94 ? 1.232 10.709 -1.192 1.00 98.06 94 LEU A CA 1
ATOM 693 C C . LEU A 1 94 ? 1.750 9.532 -0.349 1.00 98.06 94 LEU A C 1
ATOM 695 O O . LEU A 1 94 ? 1.126 9.186 0.651 1.00 98.06 94 LEU A O 1
ATOM 699 N N . ILE A 1 95 ? 2.881 8.924 -0.727 1.00 98.19 95 ILE A N 1
ATOM 700 C CA . ILE A 1 95 ? 3.520 7.874 0.078 1.00 98.19 95 ILE A CA 1
ATOM 701 C C . ILE A 1 95 ? 3.989 8.440 1.424 1.00 98.19 95 ILE A C 1
ATOM 703 O O . ILE A 1 95 ? 3.682 7.854 2.462 1.00 98.19 95 ILE A O 1
ATOM 707 N N . THR A 1 96 ? 4.694 9.573 1.420 1.00 97.31 96 THR A N 1
ATOM 708 C CA . THR A 1 96 ? 5.233 10.180 2.645 1.00 97.31 96 THR A CA 1
ATOM 709 C C . THR A 1 96 ? 4.147 10.806 3.524 1.00 97.31 96 THR A C 1
ATOM 711 O O . THR A 1 96 ? 4.220 10.666 4.742 1.00 97.31 96 THR A O 1
ATOM 714 N N . ASP A 1 97 ? 3.074 11.354 2.944 1.00 98.31 97 ASP A N 1
ATOM 715 C CA . ASP A 1 97 ? 1.885 11.807 3.685 1.00 98.31 97 ASP A CA 1
ATOM 716 C C . ASP A 1 97 ? 1.257 10.631 4.481 1.00 98.31 97 ASP A C 1
ATOM 718 O O . ASP A 1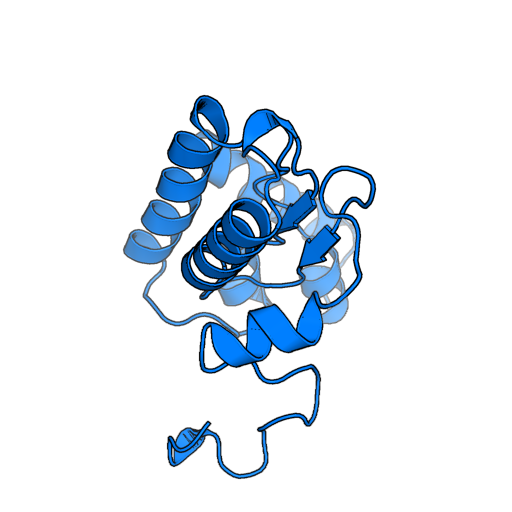 97 ? 0.825 10.796 5.624 1.00 98.31 97 ASP A O 1
ATOM 722 N N . ILE A 1 98 ? 1.249 9.404 3.928 1.00 98.31 98 ILE A N 1
ATOM 723 C CA . ILE A 1 98 ? 0.808 8.204 4.667 1.00 98.31 98 ILE A CA 1
ATOM 724 C C .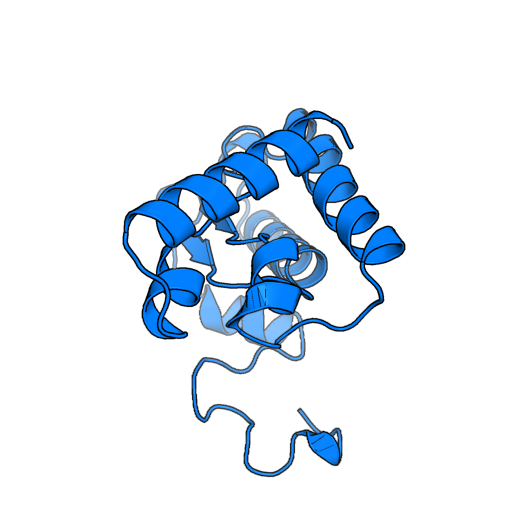 ILE A 1 98 ? 1.782 7.853 5.802 1.00 98.31 98 ILE A C 1
ATOM 726 O O . ILE A 1 98 ? 1.339 7.393 6.858 1.00 98.31 98 ILE A O 1
ATOM 730 N N . PHE A 1 99 ? 3.093 8.038 5.600 1.00 98.19 99 PHE A N 1
ATOM 731 C CA . PHE A 1 99 ? 4.096 7.773 6.637 1.00 98.19 99 PHE A CA 1
ATOM 732 C C . PHE A 1 99 ? 3.867 8.673 7.845 1.00 98.19 99 PHE A C 1
ATOM 734 O O . PHE A 1 99 ? 3.764 8.168 8.963 1.00 98.19 99 PHE A O 1
ATOM 741 N N . GLU A 1 100 ? 3.729 9.977 7.599 1.00 97.88 100 GLU A N 1
ATOM 742 C CA . GLU A 1 100 ? 3.439 10.977 8.624 1.00 97.88 100 GLU A CA 1
ATOM 743 C C . GLU A 1 100 ? 2.139 10.628 9.356 1.00 97.88 100 GLU A C 1
ATOM 745 O O . GLU A 1 100 ? 2.155 10.401 10.567 1.00 97.88 100 GLU A O 1
ATOM 750 N N . TYR A 1 101 ? 1.039 10.447 8.619 1.00 98.12 101 TYR A N 1
ATOM 751 C CA . TYR A 1 101 ? -0.264 10.141 9.209 1.00 98.12 101 TYR A CA 1
ATOM 752 C C . TYR A 1 101 ? -0.249 8.883 10.089 1.00 98.12 101 TYR A C 1
ATOM 754 O O . TYR A 1 101 ? -0.733 8.903 11.223 1.00 98.12 101 TYR A O 1
ATOM 762 N N . CYS A 1 102 ? 0.315 7.773 9.602 1.00 98.25 102 CYS A N 1
ATOM 763 C CA . CYS A 1 102 ? 0.325 6.527 10.369 1.00 98.25 102 CYS A CA 1
ATOM 764 C C . CYS A 1 102 ? 1.267 6.592 11.572 1.00 98.25 102 CYS A C 1
ATOM 766 O O . CYS A 1 102 ? 0.987 5.944 12.578 1.00 98.25 102 CYS A O 1
ATOM 768 N N . SER A 1 103 ? 2.349 7.376 11.498 1.00 97.19 103 SER A N 1
ATOM 769 C CA . SER A 1 103 ? 3.273 7.537 12.626 1.00 97.19 103 SER A CA 1
ATOM 770 C C . SER A 1 103 ? 2.596 8.135 13.863 1.00 97.19 103 SER A C 1
ATOM 772 O O . SER A 1 103 ? 2.963 7.793 14.988 1.00 97.19 103 SER A O 1
ATOM 774 N N . GLU A 1 104 ? 1.570 8.964 13.659 1.00 97.00 104 GLU A N 1
ATOM 775 C CA . GLU A 1 104 ? 0.821 9.612 14.733 1.00 97.00 104 GLU A CA 1
ATOM 776 C C . GLU A 1 104 ? -0.486 8.886 15.066 1.00 97.00 104 GLU A C 1
ATOM 778 O O . GLU A 1 104 ? -0.814 8.696 16.237 1.00 97.00 104 GLU A O 1
ATOM 783 N N . GLN A 1 105 ? -1.245 8.492 14.041 1.00 97.75 105 GLN A N 1
ATOM 784 C CA . GLN A 1 105 ? -2.632 8.049 14.202 1.00 97.75 105 GLN A CA 1
ATOM 785 C C . GLN A 1 105 ? -2.776 6.523 14.222 1.00 97.75 105 GLN A C 1
ATOM 787 O O . GLN A 1 105 ? -3.631 6.003 14.936 1.00 97.75 105 GLN A O 1
ATOM 792 N N . ILE A 1 106 ? -1.943 5.790 13.470 1.00 98.06 106 ILE A N 1
ATOM 793 C CA . ILE A 1 106 ? -2.046 4.328 13.300 1.00 98.06 106 ILE A CA 1
ATOM 794 C C . ILE A 1 106 ? -0.677 3.656 13.539 1.00 98.06 106 ILE A C 1
ATOM 796 O O . ILE A 1 106 ? -0.101 3.045 12.635 1.00 98.06 106 ILE A O 1
ATOM 800 N N . PRO A 1 107 ? -0.126 3.725 14.765 1.00 97.44 107 PRO A N 1
ATOM 801 C CA . 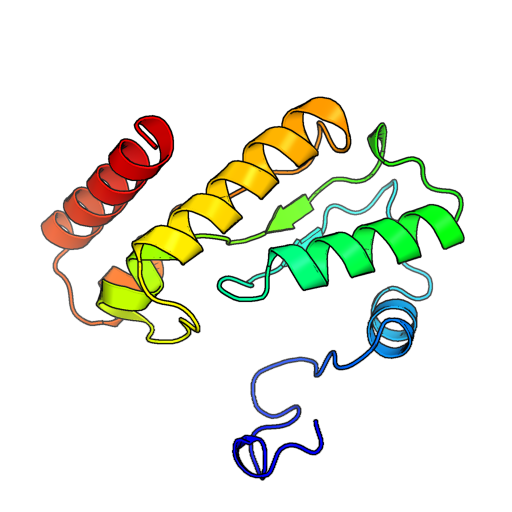PRO A 1 107 ? 1.280 3.409 15.045 1.00 97.44 107 PRO A CA 1
ATOM 802 C C . PRO A 1 107 ? 1.680 1.941 14.816 1.00 97.44 107 PRO A C 1
ATOM 804 O O . PRO A 1 107 ? 2.865 1.616 14.805 1.00 97.44 107 PRO A O 1
ATOM 807 N N . LYS A 1 108 ? 0.711 1.030 14.664 1.00 98.06 108 LYS A N 1
ATOM 808 C CA . LYS A 1 108 ? 0.944 -0.398 14.381 1.00 98.06 108 LYS A CA 1
ATOM 809 C C . LYS A 1 108 ? 0.812 -0.747 12.894 1.00 98.06 108 LYS A C 1
ATOM 811 O O . LYS A 1 108 ? 0.816 -1.930 12.543 1.00 98.06 108 LYS A O 1
ATOM 816 N N . TRP A 1 109 ? 0.657 0.249 12.025 1.00 98.56 109 TRP A N 1
ATOM 817 C CA . TRP A 1 109 ? 0.561 0.046 10.586 1.00 98.56 109 TRP A CA 1
ATOM 818 C C . TRP A 1 109 ? 1.939 0.052 9.930 1.00 98.56 109 TRP A C 1
ATOM 820 O O . TRP A 1 109 ? 2.705 1.002 10.069 1.00 98.56 109 TRP A O 1
ATOM 830 N N . ASN A 1 110 ? 2.245 -0.985 9.155 1.00 98.50 110 ASN A N 1
ATOM 831 C CA . ASN A 1 110 ? 3.402 -0.979 8.271 1.00 98.50 110 ASN A CA 1
ATOM 832 C C . ASN A 1 110 ? 3.028 -0.192 7.009 1.00 98.50 110 ASN A C 1
ATOM 834 O O . ASN A 1 110 ? 2.243 -0.641 6.170 1.00 98.50 110 ASN A O 1
ATOM 838 N N . THR A 1 111 ? 3.568 1.014 6.893 1.00 98.12 111 THR A N 1
ATOM 839 C CA . THR A 1 111 ? 3.161 2.001 5.883 1.00 98.12 111 THR A CA 1
ATOM 840 C C . THR A 1 111 ? 3.666 1.711 4.476 1.00 98.12 111 THR A C 1
ATOM 842 O O . THR A 1 111 ? 3.205 2.340 3.523 1.00 98.12 111 THR A O 1
ATOM 845 N N . ILE A 1 112 ? 4.607 0.780 4.332 1.00 98.50 112 ILE A N 1
ATOM 846 C CA . ILE A 1 112 ? 5.175 0.379 3.051 1.00 98.50 112 ILE A CA 1
ATOM 847 C C . ILE A 1 112 ? 5.745 -1.038 3.118 1.00 98.50 112 ILE A C 1
ATOM 849 O O . ILE A 1 112 ? 6.246 -1.489 4.149 1.00 98.50 112 ILE A O 1
ATOM 853 N N . SER A 1 113 ? 5.718 -1.726 1.981 1.00 98.38 113 SER A N 1
ATOM 854 C CA . SER A 1 113 ? 6.456 -2.957 1.722 1.00 98.38 113 SER A CA 1
ATOM 855 C C . SER A 1 113 ? 7.289 -2.777 0.453 1.00 98.38 113 SER A C 1
ATOM 857 O O . SER A 1 113 ? 6.803 -2.952 -0.668 1.00 98.38 113 SER A O 1
ATOM 859 N N . ILE A 1 114 ? 8.557 -2.403 0.637 1.00 97.94 114 ILE A N 1
ATOM 860 C CA . ILE A 1 114 ? 9.497 -2.141 -0.461 1.00 97.94 114 ILE A CA 1
ATOM 861 C C . ILE A 1 114 ? 9.802 -3.462 -1.180 1.00 97.94 114 ILE A C 1
ATOM 863 O O . ILE A 1 114 ? 10.264 -4.426 -0.568 1.00 97.94 114 ILE A O 1
ATOM 867 N N . SER A 1 115 ? 9.484 -3.528 -2.472 1.00 96.62 115 SER A N 1
ATOM 868 C CA . SER A 1 115 ? 9.205 -4.784 -3.169 1.00 96.62 115 SER A CA 1
ATOM 869 C C . SER A 1 115 ? 10.141 -5.049 -4.352 1.00 96.62 115 SER A C 1
ATOM 871 O O . SER A 1 115 ? 9.962 -4.491 -5.434 1.00 96.62 115 SER A O 1
ATOM 873 N N . GLY A 1 116 ? 11.040 -6.026 -4.197 1.00 97.19 116 GLY A N 1
ATOM 874 C CA . GLY A 1 116 ? 11.850 -6.569 -5.298 1.00 97.19 116 GLY A CA 1
ATOM 875 C C . GLY A 1 116 ? 11.131 -7.593 -6.177 1.00 97.19 116 GLY A C 1
ATOM 876 O O . GLY A 1 116 ? 11.450 -7.725 -7.355 1.00 97.19 116 GLY A O 1
ATOM 877 N N . TYR A 1 117 ? 10.094 -8.251 -5.646 1.00 97.44 117 TYR A N 1
ATOM 878 C CA . TYR A 1 117 ? 9.377 -9.337 -6.326 1.00 97.44 117 TYR A CA 1
ATOM 879 C C . TYR A 1 117 ? 8.943 -8.979 -7.758 1.00 97.44 117 TYR A C 1
ATOM 881 O O . TYR A 1 117 ? 9.254 -9.692 -8.704 1.00 97.44 117 TYR A O 1
ATOM 889 N N . HIS A 1 118 ? 8.279 -7.837 -7.949 1.00 97.31 118 HIS A N 1
ATOM 890 C CA . HIS A 1 118 ? 7.786 -7.432 -9.272 1.00 97.31 118 HIS A CA 1
ATOM 891 C C . HIS A 1 118 ? 8.918 -7.061 -10.233 1.00 97.31 118 HIS A C 1
ATOM 893 O O . HIS A 1 118 ? 8.817 -7.297 -11.432 1.00 97.31 118 HIS A O 1
ATOM 899 N N . ILE A 1 119 ? 10.005 -6.498 -9.702 1.00 97.38 119 ILE A N 1
ATOM 900 C CA . ILE A 1 119 ? 11.212 -6.187 -10.470 1.00 97.38 119 ILE A CA 1
ATOM 901 C C . ILE A 1 119 ? 11.850 -7.495 -10.953 1.00 97.38 119 ILE A C 1
ATOM 903 O O . ILE A 1 119 ? 12.324 -7.576 -12.088 1.00 97.38 119 ILE A O 1
ATOM 907 N N . ARG A 1 120 ? 11.840 -8.545 -10.122 1.00 97.12 120 ARG A N 1
ATOM 908 C CA . ARG A 1 120 ? 12.291 -9.884 -10.506 1.00 97.12 120 ARG A CA 1
ATOM 909 C C . ARG A 1 120 ? 11.416 -10.503 -11.590 1.00 97.12 120 ARG A C 1
ATOM 911 O O . ARG A 1 120 ? 11.951 -10.925 -12.612 1.00 97.12 120 ARG A O 1
ATOM 918 N N . GLU A 1 121 ? 10.100 -10.491 -11.402 1.00 96.81 121 GLU A N 1
ATOM 919 C CA . GLU A 1 121 ? 9.130 -11.043 -12.362 1.00 96.81 121 GLU A CA 1
ATOM 920 C C . GLU A 1 121 ? 9.155 -10.324 -13.719 1.00 96.81 121 GLU A C 1
ATOM 922 O O . GLU A 1 121 ? 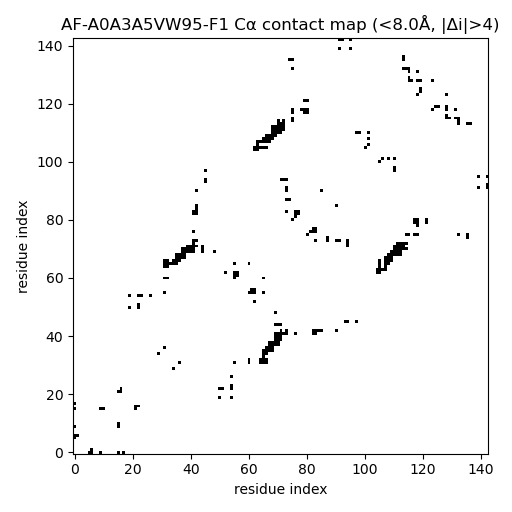8.928 -10.944 -14.755 1.00 96.81 121 GLU A O 1
ATOM 9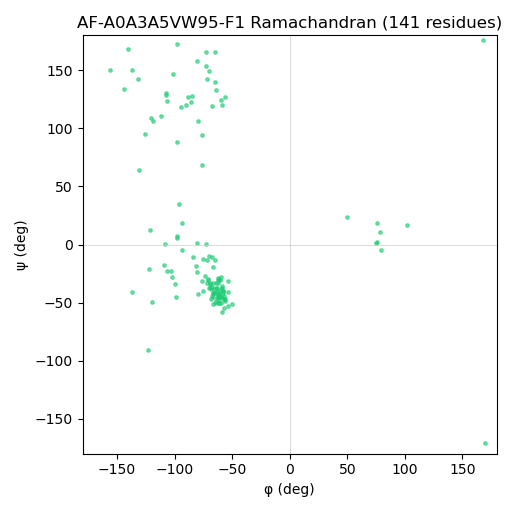27 N N . ALA A 1 122 ? 9.520 -9.039 -13.745 1.00 96.69 122 ALA A N 1
ATOM 928 C CA . ALA A 1 122 ? 9.745 -8.288 -14.981 1.00 96.69 122 ALA A CA 1
ATOM 929 C C . ALA A 1 122 ? 11.041 -8.679 -15.730 1.00 96.69 122 ALA A C 1
ATOM 931 O O . ALA A 1 122 ? 11.335 -8.117 -16.784 1.00 96.69 122 ALA A O 1
ATOM 932 N N . GLY A 1 123 ? 11.820 -9.640 -15.215 1.00 97.31 123 GLY A N 1
ATOM 933 C CA . GLY A 1 123 ? 12.985 -10.215 -15.894 1.00 97.31 123 GLY A CA 1
ATOM 934 C C . GLY A 1 123 ? 14.345 -9.704 -15.411 1.00 97.31 123 GLY A C 1
ATOM 935 O O . GLY A 1 123 ? 15.344 -9.881 -16.110 1.00 97.31 123 GLY A O 1
ATOM 936 N N . SER A 1 124 ? 14.421 -9.072 -14.237 1.00 97.81 124 SER A N 1
ATOM 937 C CA . SER A 1 124 ? 15.704 -8.624 -13.682 1.00 97.81 124 SER A CA 1
ATOM 938 C C . SER A 1 124 ? 16.580 -9.775 -13.161 1.00 97.81 124 SER A C 1
ATOM 940 O O . SER A 1 124 ? 16.120 -10.841 -12.744 1.00 97.81 124 SER A O 1
ATOM 942 N N . THR A 1 125 ? 17.893 -9.550 -13.154 1.00 98.50 125 THR A N 1
ATOM 943 C CA . THR A 1 125 ? 18.860 -10.404 -12.448 1.00 98.50 125 THR A CA 1
ATOM 944 C C . THR A 1 125 ? 18.764 -10.213 -10.932 1.00 98.50 125 THR A C 1
ATOM 946 O O . THR A 1 125 ? 18.214 -9.228 -10.450 1.00 98.50 125 THR A O 1
ATOM 949 N N . ALA A 1 126 ? 19.358 -11.120 -10.148 1.00 98.25 126 ALA A N 1
ATOM 950 C CA . ALA A 1 126 ? 19.309 -11.025 -8.681 1.00 98.25 126 ALA A CA 1
ATOM 951 C C . ALA A 1 126 ? 20.033 -9.771 -8.161 1.00 98.25 126 ALA A C 1
ATOM 953 O O . ALA A 1 126 ? 19.619 -9.161 -7.181 1.00 98.25 126 ALA A O 1
ATOM 954 N N . VAL A 1 127 ? 21.101 -9.361 -8.855 1.00 98.44 127 VAL A N 1
ATOM 955 C CA . VAL A 1 127 ? 21.838 -8.134 -8.536 1.00 98.44 127 VAL A CA 1
ATOM 956 C C . VAL A 1 127 ? 20.975 -6.902 -8.802 1.00 98.44 127 VAL A C 1
ATOM 958 O O . VAL A 1 127 ? 20.963 -5.991 -7.984 1.00 98.44 127 VAL A O 1
ATOM 961 N N . GLN A 1 128 ? 20.230 -6.877 -9.911 1.00 98.38 128 GLN A N 1
ATOM 962 C CA . GLN A 1 128 ? 19.313 -5.779 -10.231 1.00 98.38 128 GLN A CA 1
ATOM 963 C C . GLN A 1 128 ? 18.133 -5.713 -9.262 1.00 98.38 128 GLN A C 1
ATOM 965 O O . GLN A 1 128 ? 17.823 -4.630 -8.785 1.00 98.38 128 GLN A O 1
ATOM 970 N N . GLU A 1 129 ? 17.512 -6.850 -8.935 1.00 98.50 129 GLU A N 1
ATOM 971 C CA . GLU A 1 129 ? 16.446 -6.923 -7.931 1.00 98.50 129 GLU A CA 1
ATOM 972 C C . GLU A 1 129 ? 16.907 -6.303 -6.609 1.00 98.50 129 GLU A C 1
ATOM 974 O O . GLU A 1 129 ? 16.262 -5.385 -6.102 1.00 98.50 129 GLU A O 1
ATOM 979 N N . LEU A 1 130 ? 18.057 -6.743 -6.088 1.00 98.50 130 LEU A N 1
ATOM 980 C CA . LEU A 1 130 ? 18.607 -6.211 -4.846 1.00 98.50 130 LEU A CA 1
ATOM 981 C C . LEU A 1 130 ? 18.932 -4.717 -4.969 1.00 98.50 130 LEU A C 1
ATOM 983 O O . LEU A 1 130 ? 18.513 -3.930 -4.123 1.00 98.50 130 LEU A O 1
ATOM 987 N N . ALA A 1 131 ? 19.656 -4.322 -6.019 1.00 98.50 131 ALA A N 1
ATOM 988 C CA . ALA A 1 131 ? 20.081 -2.941 -6.210 1.00 98.50 131 ALA A CA 1
ATOM 989 C C . ALA A 1 131 ? 18.883 -1.990 -6.308 1.00 98.50 131 ALA A C 1
ATOM 991 O O . ALA A 1 131 ? 18.820 -1.019 -5.564 1.00 98.50 131 ALA A O 1
ATOM 992 N N . PHE A 1 132 ? 17.903 -2.289 -7.163 1.00 98.38 132 PHE A N 1
ATOM 993 C CA . PHE A 1 132 ? 16.743 -1.421 -7.368 1.00 98.38 132 PHE A CA 1
ATOM 994 C C . PHE A 1 132 ? 15.829 -1.373 -6.143 1.00 98.38 132 PHE A C 1
ATOM 996 O O . PHE A 1 132 ? 15.354 -0.298 -5.789 1.00 98.38 132 PHE A O 1
ATOM 1003 N N . THR A 1 133 ? 15.636 -2.495 -5.445 1.00 98.50 133 THR A N 1
ATOM 1004 C CA . THR A 1 133 ? 14.829 -2.525 -4.213 1.00 98.50 133 THR A CA 1
ATOM 1005 C C . THR A 1 133 ? 15.451 -1.653 -3.123 1.00 98.50 133 THR A C 1
ATOM 1007 O O . THR A 1 133 ? 14.758 -0.848 -2.504 1.00 98.50 133 THR A O 1
ATOM 1010 N N . ILE A 1 134 ? 16.767 -1.758 -2.912 1.00 98.56 134 ILE A N 1
ATOM 1011 C CA . ILE A 1 134 ? 17.472 -0.936 -1.921 1.00 98.56 134 ILE A CA 1
ATOM 1012 C C . ILE A 1 134 ? 17.546 0.530 -2.365 1.00 98.56 134 ILE A C 1
ATOM 1014 O O . ILE A 1 134 ? 17.371 1.418 -1.536 1.00 98.56 134 ILE A O 1
ATOM 1018 N N . SER A 1 135 ? 17.731 0.817 -3.656 1.00 98.44 135 SER A N 1
ATOM 1019 C CA . SER A 1 135 ? 17.670 2.192 -4.168 1.00 98.44 135 SER A CA 1
ATOM 1020 C C . SER A 1 135 ? 16.297 2.834 -3.956 1.00 98.44 135 SER A C 1
ATOM 1022 O O . SER A 1 135 ? 16.237 3.986 -3.534 1.00 98.44 135 SER A O 1
ATOM 1024 N N . ASN A 1 136 ? 15.203 2.095 -4.168 1.00 98.25 136 ASN A N 1
ATOM 1025 C CA . ASN A 1 136 ? 13.860 2.580 -3.844 1.00 98.25 136 ASN A CA 1
ATOM 1026 C C . ASN A 1 136 ? 13.722 2.857 -2.341 1.00 98.25 136 ASN A C 1
ATOM 1028 O O . ASN A 1 136 ? 13.190 3.895 -1.962 1.00 98.25 136 ASN A O 1
ATOM 1032 N N . ALA A 1 137 ? 14.243 1.969 -1.484 1.00 98.12 137 ALA A N 1
ATOM 1033 C CA . ALA A 1 137 ? 14.239 2.165 -0.035 1.00 98.12 137 ALA A CA 1
ATOM 1034 C C . ALA A 1 137 ? 14.929 3.471 0.379 1.00 98.12 137 ALA A C 1
ATOM 1036 O O . ALA A 1 137 ? 14.379 4.231 1.170 1.00 98.12 137 ALA A O 1
ATOM 1037 N N . LEU A 1 138 ? 16.112 3.742 -0.179 1.00 98.38 138 LEU A N 1
ATOM 1038 C CA . LEU A 1 138 ? 16.854 4.976 0.083 1.00 98.38 138 LEU A CA 1
ATOM 1039 C C . LEU A 1 138 ? 16.055 6.206 -0.356 1.00 98.38 138 LEU A C 1
ATOM 1041 O O . LEU A 1 138 ? 15.910 7.138 0.426 1.00 98.38 138 LEU A O 1
ATOM 1045 N N . ALA A 1 139 ? 15.452 6.168 -1.547 1.00 98.00 139 ALA A N 1
ATOM 1046 C CA . ALA A 1 139 ? 14.624 7.267 -2.036 1.00 98.00 139 ALA A CA 1
ATOM 1047 C C . ALA A 1 139 ? 13.425 7.559 -1.115 1.00 98.00 139 ALA A C 1
ATOM 1049 O O . ALA A 1 139 ? 13.102 8.722 -0.894 1.00 98.00 139 ALA A O 1
ATOM 1050 N N . TYR A 1 140 ? 12.788 6.532 -0.541 1.00 97.88 140 TYR A N 1
ATOM 1051 C CA . TYR A 1 140 ? 11.707 6.720 0.435 1.00 97.88 140 TYR A CA 1
ATOM 1052 C C . TYR A 1 140 ? 12.169 7.339 1.752 1.00 97.88 140 TYR A C 1
ATOM 1054 O O . TYR A 1 140 ? 11.398 8.058 2.374 1.00 97.88 140 TYR A O 1
ATOM 1062 N N . VAL A 1 141 ? 13.397 7.052 2.185 1.00 96.44 141 VAL A N 1
ATOM 1063 C CA . VAL A 1 141 ? 13.969 7.623 3.414 1.00 96.44 141 VAL A CA 1
ATOM 1064 C C . VAL A 1 141 ? 14.409 9.077 3.211 1.00 96.44 141 VAL A C 1
ATOM 1066 O O . VAL A 1 141 ? 14.375 9.858 4.155 1.00 96.44 141 VAL A O 1
ATOM 1069 N N . GLU A 1 142 ? 14.838 9.438 2.001 1.00 94.88 142 GLU A N 1
ATOM 1070 C CA . GLU A 1 142 ? 15.308 10.788 1.658 1.00 94.88 142 GLU A CA 1
ATOM 1071 C C . GLU A 1 142 ? 14.184 11.793 1.348 1.00 94.88 142 GLU A C 1
ATOM 1073 O O . GLU A 1 142 ? 14.453 12.997 1.332 1.00 94.88 142 GLU A O 1
ATOM 1078 N N . SER A 1 143 ? 12.971 11.310 1.050 1.00 86.06 143 SER A N 1
ATOM 1079 C CA . SER A 1 143 ? 11.836 12.120 0.566 1.00 86.06 143 SER A CA 1
ATOM 1080 C C . SER A 1 143 ? 11.041 12.823 1.663 1.00 86.06 143 SER A C 1
ATOM 1082 O O . SER A 1 143 ? 11.010 12.324 2.807 1.00 86.06 143 SER A O 1
#

Foldseek 3Di:
DPPPVCPPPACPPHHDDPDLVSVLVVCPPPQQLPDAEEAADAQCQLVVVVSNQVSCVVVVHFLQRGAYEYAHQVVVCVQFVVPHDDDPPVSLVSLVVQVVCCVPRRVRYHSHDQDLPRVVVSPDDPVCSVVVSVVSVVVSVVD